Protein AF-A0A9X5CKH9-F1 (afdb_monomer)

Foldseek 3Di:
DQAWAADQQQKTKAQDDHDPVLVVLLVQQFPFPDDPNITMTGGDLNSLLSSVVVVDALVNVQVSNCRRHPDPHHPNNNCSNVVSRVVSVVD

Sequence (91 aa):
LDHVLLQADLTAVAPGPLERPLADMLGVLADVESKGGATVYRFTPASVRRALDAGRSAADLHAFLAAHSRTPVPQPLAYLVDDVARRHGHL

Radius of gyration: 12.22 Å; Cα contacts (8 Å, |Δi|>4): 138; chains: 1; bounding box: 26×22×35 Å

Mean predicted aligned error: 2.73 Å

Nearest PDB structures (foldseek):
  6trs-assembly2_B  TM=7.492E-01  e=2.836E-05  Thermochaetoides thermophila DSM 1495
  8ebt-assembly1_D  TM=8.443E-01  e=3.144E-04  Homo sapiens
  6trs-assembly1_A  TM=7.198E-01  e=3.926E-05  Thermochaetoides thermophila DSM 1495
  8byq-assembly1_3  TM=8.507E-01  e=7.320E-04  Homo sapiens
  7egb-assembly1_4  TM=7.417E-01  e=6.427E-04  Homo sapiens

InterPro domains:
  IPR032830 Helicase XPB/Ssl2, N-terminal domain [PF13625] (4-91)

Solvent-accessible surface area (backbone atoms only — not comparable to full-atom values): 4912 Å² total; per-residue (Å²): 72,81,55,30,42,48,43,73,87,32,34,34,41,24,80,55,69,55,37,65,75,61,45,56,51,46,62,42,37,18,45,79,77,42,78,63,87,40,36,32,30,36,56,43,71,64,25,42,42,49,30,40,78,72,72,46,48,60,68,54,53,51,53,50,50,58,71,28,31,82,40,73,74,32,65,61,50,55,49,50,45,52,56,42,45,57,57,64,76,73,118

Organism: NCBI:txid304899

Secondary structure (DSSP, 8-state):
---BEEETTTEEEESSPPPHHHHHHHHHHSEEEEESSSEEEE--HHHHHHHHHTT--HHHHHHHHHHTBSSPPPHHHHHHHHHHHHHHTT-

pLDDT: mean 95.61, std 5.75, range [55.91, 98.69]

Structure (mmCIF, N/CA/C/O backbone):
data_AF-A0A9X5CKH9-F1
#
_entry.id   AF-A0A9X5CKH9-F1
#
loop_
_atom_site.group_PDB
_atom_site.id
_atom_site.type_symbol
_atom_site.label_atom_id
_atom_site.label_alt_id
_atom_site.label_comp_id
_atom_site.label_asym_id
_atom_site.label_entity_id
_atom_site.label_seq_id
_atom_site.pdbx_PDB_ins_code
_atom_site.Cartn_x
_atom_site.Cartn_y
_atom_site.Cartn_z
_atom_site.occupancy
_atom_site.B_iso_or_equiv
_atom_site.auth_seq_id
_atom_site.auth_comp_id
_atom_site.auth_asym_id
_atom_site.auth_atom_id
_atom_site.pdbx_PDB_model_num
ATOM 1 N N . LEU A 1 1 ? 0.865 -0.886 -16.640 1.00 92.31 1 LEU A N 1
ATOM 2 C CA . LEU A 1 1 ? 1.346 -1.924 -15.704 1.00 92.31 1 LEU A CA 1
ATOM 3 C C . LEU A 1 1 ? 0.298 -2.118 -14.630 1.00 92.31 1 LEU A C 1
ATOM 5 O O . LEU A 1 1 ? -0.185 -1.137 -14.078 1.00 92.31 1 LEU A O 1
ATOM 9 N N . ASP A 1 2 ? -0.026 -3.366 -14.345 1.00 95.25 2 ASP A N 1
ATOM 10 C CA . ASP A 1 2 ? -0.972 -3.803 -13.317 1.00 95.25 2 ASP A CA 1
ATOM 11 C C . ASP A 1 2 ? -0.274 -4.177 -11.998 1.00 95.25 2 ASP A C 1
ATOM 13 O O . ASP A 1 2 ? -0.895 -4.733 -11.101 1.00 95.25 2 ASP A O 1
ATOM 17 N N . HIS A 1 3 ? 1.022 -3.885 -11.853 1.00 96.88 3 HIS A N 1
ATOM 18 C CA . HIS A 1 3 ? 1.789 -4.273 -10.675 1.00 96.88 3 HIS A CA 1
ATOM 19 C C . HIS A 1 3 ? 2.931 -3.308 -10.334 1.00 96.88 3 HIS A C 1
ATOM 21 O O . HIS A 1 3 ? 3.375 -2.512 -11.167 1.00 96.88 3 HIS A O 1
ATOM 27 N N . VAL A 1 4 ? 3.446 -3.451 -9.113 1.00 9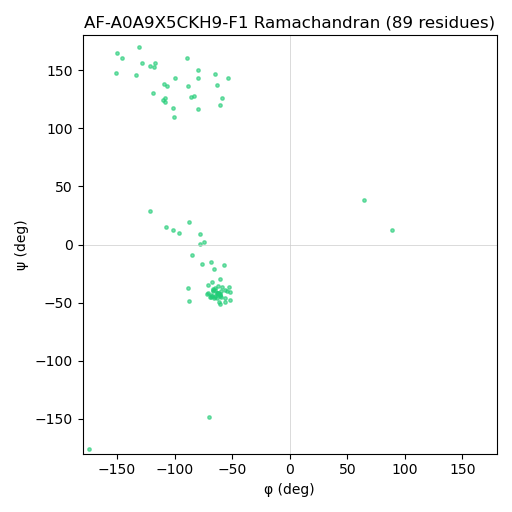7.75 4 VAL A N 1
ATOM 28 C CA . VAL A 1 4 ? 4.623 -2.771 -8.559 1.00 97.75 4 VAL A CA 1
ATOM 29 C C . VAL A 1 4 ? 5.580 -3.769 -7.897 1.00 97.75 4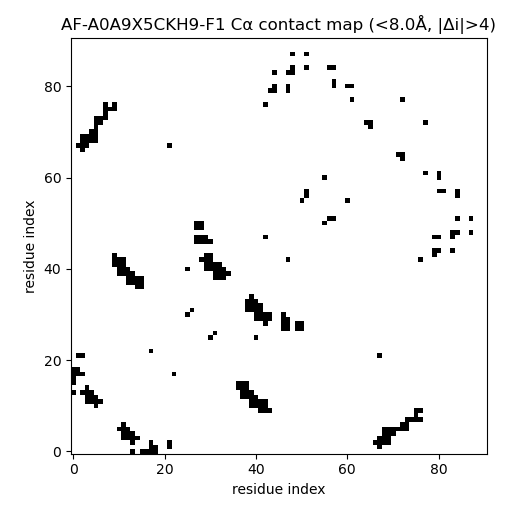 VAL A C 1
ATOM 31 O O . VAL A 1 4 ? 5.261 -4.945 -7.707 1.00 97.75 4 VAL A O 1
ATOM 34 N N . LEU A 1 5 ? 6.774 -3.296 -7.544 1.00 97.81 5 LEU A N 1
ATOM 35 C CA . LEU A 1 5 ? 7.728 -4.012 -6.698 1.00 97.81 5 LEU A CA 1
ATOM 36 C C . LEU A 1 5 ? 7.657 -3.440 -5.282 1.00 97.81 5 LEU A C 1
ATOM 38 O O . LEU A 1 5 ? 7.961 -2.263 -5.097 1.00 97.81 5 LEU A O 1
ATOM 42 N N . LEU A 1 6 ? 7.264 -4.254 -4.300 1.00 98.12 6 LEU A N 1
ATOM 43 C CA . LEU A 1 6 ? 7.236 -3.851 -2.893 1.00 98.12 6 LEU A CA 1
ATOM 44 C C . LEU A 1 6 ? 8.581 -4.130 -2.220 1.00 98.12 6 LEU A C 1
ATOM 46 O O . LEU A 1 6 ? 9.155 -5.213 -2.384 1.00 98.12 6 LEU A O 1
ATOM 50 N N . GLN A 1 7 ? 9.053 -3.165 -1.434 1.00 97.00 7 GLN A N 1
ATOM 51 C CA . GLN A 1 7 ? 10.350 -3.203 -0.761 1.00 97.00 7 GLN A CA 1
ATOM 52 C C . GLN A 1 7 ? 10.205 -3.075 0.762 1.00 97.00 7 GLN A C 1
ATOM 54 O O . GLN A 1 7 ? 9.240 -2.515 1.285 1.00 97.00 7 GLN A O 1
ATOM 59 N N . ALA A 1 8 ? 11.181 -3.616 1.496 1.00 95.88 8 ALA A N 1
ATOM 60 C CA . ALA A 1 8 ? 11.152 -3.664 2.960 1.00 95.88 8 ALA A CA 1
ATOM 61 C C . ALA A 1 8 ? 11.288 -2.287 3.638 1.00 95.88 8 ALA A C 1
ATOM 63 O O . ALA A 1 8 ? 10.964 -2.159 4.815 1.00 95.88 8 ALA A O 1
ATOM 64 N N . ASP A 1 9 ? 11.721 -1.260 2.907 1.00 97.50 9 ASP A N 1
ATOM 65 C CA . ASP A 1 9 ? 11.840 0.121 3.383 1.00 97.50 9 ASP A CA 1
ATOM 66 C C . ASP A 1 9 ? 10.538 0.931 3.215 1.00 97.50 9 ASP A C 1
ATOM 68 O O . ASP A 1 9 ? 10.556 2.162 3.243 1.00 97.50 9 ASP A O 1
ATOM 72 N N . LEU A 1 10 ? 9.401 0.240 3.064 1.00 98.31 10 LEU A N 1
ATOM 73 C CA . LEU A 1 10 ? 8.072 0.829 2.884 1.00 98.31 10 LEU A CA 1
ATOM 74 C C . LEU A 1 10 ? 7.947 1.625 1.582 1.00 98.31 10 LEU A C 1
ATOM 76 O O . LEU A 1 10 ? 7.279 2.660 1.545 1.00 98.31 10 LEU A O 1
ATOM 80 N N . THR A 1 11 ? 8.553 1.129 0.505 1.00 97.81 11 THR A N 1
ATOM 81 C CA . THR A 1 11 ? 8.374 1.695 -0.834 1.00 97.81 11 THR A CA 1
ATOM 82 C C . THR A 1 11 ? 7.748 0.712 -1.817 1.00 97.81 11 THR A C 1
ATOM 84 O O . THR A 1 11 ? 7.853 -0.511 -1.682 1.00 97.81 11 THR A O 1
ATOM 87 N N . ALA A 1 12 ? 7.064 1.276 -2.810 1.00 97.75 12 ALA A N 1
ATOM 88 C CA . ALA A 1 12 ? 6.627 0.597 -4.018 1.00 97.75 12 ALA A CA 1
ATOM 89 C C . ALA A 1 12 ? 7.273 1.268 -5.233 1.00 97.75 12 ALA A C 1
ATOM 91 O O . ALA A 1 12 ? 7.189 2.487 -5.392 1.00 97.75 12 ALA A O 1
ATOM 92 N N . VAL A 1 13 ? 7.871 0.472 -6.116 1.00 97.38 13 VAL A N 1
ATOM 93 C CA . VAL A 1 13 ? 8.462 0.961 -7.367 1.00 97.38 13 VAL A CA 1
ATOM 94 C C . VAL A 1 13 ? 7.606 0.522 -8.546 1.00 97.38 13 VAL A C 1
ATOM 96 O O . VAL A 1 13 ? 7.392 -0.671 -8.770 1.00 97.38 13 VAL A O 1
ATOM 99 N N . ALA A 1 14 ? 7.147 1.499 -9.323 1.00 96.94 14 ALA A N 1
ATOM 100 C CA . ALA A 1 14 ? 6.492 1.303 -10.605 1.00 96.94 14 ALA A CA 1
ATOM 101 C C . ALA A 1 14 ? 7.504 1.566 -11.737 1.00 96.94 14 ALA A C 1
ATOM 103 O O . ALA A 1 14 ? 7.868 2.724 -11.964 1.00 96.94 14 ALA A O 1
ATOM 104 N N . PRO A 1 15 ? 7.958 0.533 -12.474 1.00 93.31 15 PRO A N 1
ATOM 105 C CA . PRO A 1 15 ? 8.972 0.682 -13.525 1.00 93.31 15 PRO A CA 1
ATOM 106 C C . PRO A 1 15 ? 8.433 1.339 -14.809 1.00 93.31 15 PRO A C 1
ATOM 108 O O . PRO A 1 15 ? 9.146 1.463 -15.798 1.00 93.31 15 PRO A O 1
ATOM 111 N N . GLY A 1 16 ? 7.162 1.738 -14.814 1.00 94.19 16 GLY A N 1
ATOM 112 C CA . GLY A 1 16 ? 6.502 2.397 -15.928 1.00 94.19 16 GLY A CA 1
ATOM 113 C C . GLY A 1 16 ? 5.092 2.851 -15.546 1.00 94.19 16 GLY A C 1
ATOM 114 O O . GLY A 1 16 ? 4.684 2.696 -14.391 1.00 94.19 16 GLY A O 1
ATOM 115 N N . PRO A 1 17 ? 4.327 3.397 -16.506 1.00 93.81 17 PRO A N 1
ATOM 116 C CA . PRO A 1 17 ? 2.978 3.885 -16.254 1.00 93.81 17 PRO A CA 1
ATOM 117 C C . PRO A 1 17 ? 2.058 2.780 -15.721 1.00 93.81 17 PRO A C 1
ATOM 119 O O . PRO A 1 17 ? 1.914 1.708 -16.326 1.00 93.81 17 PRO A O 1
ATOM 122 N N . LEU A 1 18 ? 1.425 3.049 -14.583 1.00 95.81 18 LEU A N 1
ATOM 123 C CA . LEU A 1 18 ? 0.449 2.153 -13.975 1.00 95.81 18 LEU A CA 1
ATOM 124 C C . LEU A 1 18 ? -0.910 2.291 -14.667 1.00 95.81 18 LEU A C 1
ATOM 126 O O . LEU A 1 18 ? -1.268 3.352 -15.178 1.00 95.81 18 LEU A O 1
ATOM 130 N N . GLU A 1 19 ? -1.672 1.205 -14.683 1.00 96.94 19 GLU A N 1
ATOM 131 C CA . GLU A 1 19 ? -3.080 1.261 -15.059 1.00 96.94 19 GLU A CA 1
ATOM 132 C C . GLU A 1 19 ? -3.859 2.099 -14.045 1.00 96.94 19 GLU A C 1
ATOM 134 O O . GLU A 1 19 ? -3.538 2.103 -12.855 1.00 96.94 19 GLU A O 1
ATOM 139 N N . ARG A 1 20 ? -4.887 2.814 -14.517 1.00 95.38 20 ARG A N 1
ATOM 140 C CA . ARG A 1 20 ? -5.620 3.795 -13.700 1.00 95.38 20 ARG A CA 1
ATOM 141 C C . ARG A 1 20 ? -6.104 3.234 -12.356 1.00 95.38 20 ARG A C 1
ATOM 143 O O . ARG A 1 20 ? -5.795 3.862 -11.353 1.00 95.38 20 ARG A O 1
ATOM 150 N N . PRO A 1 21 ? -6.746 2.049 -12.280 1.00 94.88 21 PRO A N 1
ATOM 151 C CA . PRO A 1 21 ? -7.238 1.537 -10.998 1.00 94.88 21 PRO A CA 1
ATOM 152 C C . PRO A 1 21 ? -6.129 1.335 -9.954 1.00 94.88 21 PRO A C 1
ATOM 154 O O . PRO A 1 21 ? -6.307 1.662 -8.780 1.00 94.88 21 PRO A O 1
ATOM 157 N N . LEU A 1 22 ? -4.968 0.834 -10.389 1.00 96.19 22 LEU A N 1
ATOM 158 C CA . LEU A 1 22 ? -3.797 0.656 -9.534 1.00 96.19 22 LEU A CA 1
ATOM 159 C C . LEU A 1 22 ? -3.202 2.010 -9.128 1.00 96.19 22 LEU A C 1
ATOM 161 O O . LEU A 1 22 ? -2.906 2.221 -7.953 1.00 96.19 22 LEU A O 1
ATOM 165 N N . ALA A 1 23 ? -3.056 2.931 -10.084 1.00 95.81 23 ALA A N 1
ATOM 166 C CA . ALA A 1 23 ? -2.529 4.269 -9.835 1.00 95.81 23 ALA A CA 1
ATOM 167 C C . ALA A 1 23 ? -3.388 5.056 -8.832 1.00 95.81 23 ALA A C 1
ATOM 169 O O . ALA A 1 23 ? -2.839 5.678 -7.924 1.00 95.81 23 ALA A O 1
ATOM 170 N N . ASP A 1 24 ? -4.713 4.995 -8.971 1.00 95.50 24 ASP A N 1
ATOM 171 C CA . ASP A 1 24 ? -5.664 5.713 -8.121 1.00 95.50 24 ASP A CA 1
ATOM 172 C C . ASP A 1 24 ? -5.611 5.187 -6.683 1.00 95.50 24 ASP A C 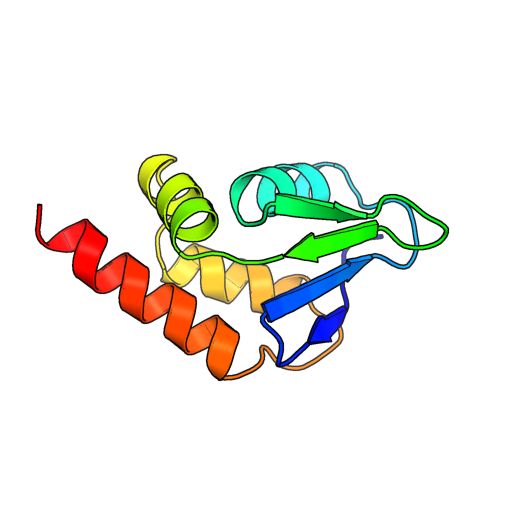1
ATOM 174 O O . ASP A 1 24 ? -5.500 5.965 -5.734 1.00 95.50 24 ASP A O 1
ATOM 178 N N . MET A 1 25 ? -5.615 3.861 -6.504 1.00 96.19 25 MET A N 1
ATOM 179 C CA . MET A 1 25 ? -5.533 3.270 -5.169 1.00 96.19 25 MET A CA 1
ATOM 180 C C . MET A 1 25 ? -4.162 3.510 -4.520 1.00 96.19 25 MET A C 1
ATOM 182 O O . MET A 1 25 ? -4.105 3.900 -3.353 1.00 96.19 25 MET A O 1
ATOM 186 N N . LEU A 1 26 ? -3.055 3.350 -5.257 1.00 96.62 26 LEU A N 1
ATOM 187 C CA . LEU A 1 26 ? -1.721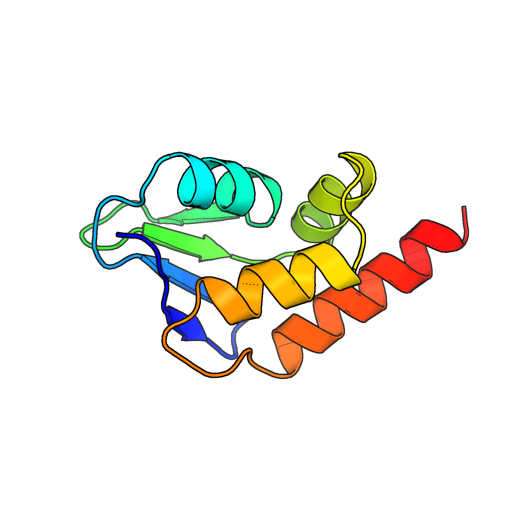 3.683 -4.738 1.00 96.62 26 LEU A CA 1
ATOM 188 C C . LEU A 1 26 ? -1.586 5.169 -4.400 1.00 96.62 26 LEU A C 1
ATOM 190 O O . LEU A 1 26 ? -0.942 5.492 -3.410 1.00 96.62 26 LEU A O 1
ATOM 194 N N . GLY A 1 27 ? -2.215 6.061 -5.168 1.00 95.62 27 GLY A N 1
ATOM 195 C CA . GLY A 1 27 ? -2.220 7.500 -4.896 1.00 95.62 27 GLY A CA 1
ATOM 196 C C . GLY A 1 27 ? -2.948 7.886 -3.605 1.00 95.62 27 GLY A C 1
ATOM 197 O O . GLY A 1 27 ? -2.680 8.947 -3.045 1.00 95.62 27 GLY A O 1
ATOM 198 N N . VAL A 1 28 ? -3.844 7.029 -3.106 1.00 97.06 28 VAL A N 1
ATOM 199 C CA . VAL A 1 28 ? -4.453 7.189 -1.779 1.00 97.06 28 VAL A CA 1
ATOM 200 C C . VAL A 1 28 ? -3.585 6.536 -0.703 1.00 97.06 28 VAL A C 1
ATOM 202 O O . VAL A 1 28 ? -3.314 7.168 0.318 1.00 97.06 28 VAL A O 1
ATOM 205 N N . LEU A 1 29 ? -3.156 5.291 -0.941 1.00 97.81 29 LEU A N 1
ATOM 206 C CA . LEU A 1 29 ? -2.485 4.417 0.029 1.00 97.81 29 LEU A CA 1
ATOM 207 C C . LEU A 1 29 ? -1.008 4.764 0.280 1.00 97.81 29 LEU A C 1
ATOM 209 O O . LEU A 1 29 ? -0.439 4.311 1.270 1.00 97.81 29 LEU A O 1
ATOM 213 N N . ALA A 1 30 ? -0.386 5.542 -0.599 1.00 98.25 30 ALA A N 1
ATOM 214 C CA . ALA A 1 30 ? 1.009 5.942 -0.510 1.00 98.25 30 ALA A CA 1
ATOM 215 C C . ALA A 1 30 ? 1.205 7.358 -1.064 1.00 98.25 30 ALA A C 1
ATOM 217 O O . ALA A 1 30 ? 0.391 7.871 -1.832 1.00 98.25 30 ALA A O 1
ATOM 218 N N . ASP A 1 31 ? 2.314 7.984 -0.691 1.00 97.69 31 ASP A N 1
ATOM 219 C CA . ASP A 1 31 ? 2.706 9.294 -1.203 1.00 97.69 31 ASP A CA 1
ATOM 220 C C . ASP A 1 31 ? 3.764 9.121 -2.304 1.00 97.69 31 ASP A C 1
ATOM 222 O O . ASP A 1 31 ? 4.614 8.234 -2.228 1.00 97.69 31 ASP A O 1
ATOM 226 N N . VAL A 1 32 ? 3.730 9.946 -3.353 1.00 96.31 32 VAL A N 1
ATOM 227 C CA . VAL A 1 32 ? 4.735 9.866 -4.426 1.00 96.31 32 VAL A CA 1
ATOM 228 C C . VAL A 1 32 ? 6.015 10.569 -3.986 1.00 96.31 32 VAL A C 1
ATOM 230 O O . VAL A 1 32 ? 6.019 11.783 -3.797 1.00 96.31 32 VAL A O 1
ATOM 233 N N . GLU A 1 33 ? 7.107 9.816 -3.879 1.00 94.00 33 GLU A N 1
ATOM 234 C CA . GLU A 1 33 ? 8.428 10.331 -3.505 1.00 94.00 33 GLU A CA 1
ATOM 235 C C . GLU A 1 33 ? 9.222 10.803 -4.733 1.00 94.00 33 GLU A C 1
ATOM 237 O O . GLU A 1 33 ? 9.902 11.826 -4.686 1.00 94.00 33 GLU A O 1
ATOM 242 N N . SER A 1 34 ? 9.103 10.096 -5.863 1.00 92.31 34 SER A N 1
ATOM 243 C CA . SER A 1 34 ? 9.770 10.453 -7.122 1.00 92.31 34 SER A CA 1
ATOM 244 C C . SER A 1 34 ? 8.972 9.989 -8.340 1.00 92.31 34 SER A C 1
ATOM 246 O O . SER A 1 34 ? 8.312 8.954 -8.296 1.00 92.31 34 SER A O 1
ATOM 248 N N . LYS A 1 35 ? 9.049 10.749 -9.441 1.00 81.94 35 LYS A N 1
ATOM 249 C CA . LYS A 1 35 ? 8.393 10.470 -10.738 1.00 81.94 35 LYS A CA 1
ATOM 250 C C . LYS A 1 35 ? 9.396 10.362 -11.899 1.00 81.94 35 LYS A C 1
ATOM 252 O O . LYS A 1 35 ? 9.075 10.738 -13.022 1.00 81.94 35 LYS A O 1
ATOM 257 N N . GLY A 1 36 ? 10.629 9.934 -11.617 1.00 82.38 36 GLY A N 1
ATOM 258 C CA . GLY A 1 36 ? 11.684 9.769 -12.625 1.00 82.38 36 GLY A CA 1
ATOM 259 C C . GLY A 1 36 ? 11.433 8.595 -13.583 1.00 82.38 36 GLY A C 1
ATOM 260 O O . GLY A 1 36 ? 10.295 8.230 -13.862 1.00 82.38 36 GLY A O 1
ATOM 261 N N . GLY A 1 37 ? 12.505 7.951 -14.063 1.00 81.69 37 GLY A N 1
ATOM 262 C CA . GLY A 1 37 ? 12.404 6.762 -14.931 1.00 81.69 37 GLY A CA 1
ATOM 263 C C . GLY A 1 37 ? 11.612 5.592 -14.323 1.00 81.69 37 GLY A C 1
ATOM 264 O O . GLY A 1 37 ? 11.137 4.728 -15.051 1.00 81.69 37 GLY A O 1
ATOM 265 N N . ALA A 1 38 ? 11.421 5.604 -13.003 1.00 91.81 38 ALA A N 1
ATOM 266 C CA . ALA A 1 38 ? 10.427 4.821 -12.287 1.00 91.81 38 ALA A CA 1
ATOM 267 C C . ALA A 1 38 ? 9.710 5.733 -11.280 1.00 91.81 38 ALA A C 1
ATOM 269 O O . ALA A 1 38 ? 10.327 6.637 -10.706 1.00 91.81 38 ALA A O 1
ATOM 270 N N . THR A 1 39 ? 8.417 5.491 -11.058 1.00 95.75 39 THR A N 1
ATOM 271 C CA . THR A 1 39 ? 7.685 6.182 -9.987 1.00 95.75 39 THR A CA 1
ATOM 272 C C . THR A 1 39 ? 7.889 5.423 -8.685 1.00 95.75 39 THR A C 1
ATOM 274 O O . THR A 1 39 ? 7.656 4.216 -8.631 1.00 95.75 39 THR A O 1
ATOM 277 N N . VAL A 1 40 ? 8.331 6.131 -7.650 1.00 97.31 40 VAL A N 1
ATOM 278 C CA . VAL A 1 40 ? 8.533 5.579 -6.309 1.00 97.31 40 VAL A CA 1
ATOM 279 C C . VAL A 1 40 ? 7.450 6.129 -5.397 1.00 97.31 40 VAL A C 1
ATOM 281 O O . VAL A 1 40 ? 7.266 7.344 -5.297 1.00 97.31 40 VAL A O 1
ATOM 284 N N . TYR A 1 41 ? 6.745 5.222 -4.737 1.00 98.06 41 TYR A N 1
ATOM 285 C CA . TYR A 1 41 ? 5.716 5.514 -3.753 1.00 98.06 41 TYR A CA 1
ATOM 286 C C . TYR A 1 41 ? 6.233 5.135 -2.367 1.00 98.06 41 TYR A C 1
ATOM 288 O O . TYR A 1 41 ? 6.833 4.072 -2.213 1.00 98.06 41 TYR A O 1
ATOM 296 N N . ARG A 1 42 ? 5.974 5.969 -1.361 1.00 98.31 42 ARG A N 1
ATOM 297 C CA . ARG A 1 42 ? 6.312 5.733 0.045 1.00 98.31 42 ARG A CA 1
ATOM 298 C C . ARG A 1 42 ? 5.038 5.485 0.838 1.00 98.31 42 ARG A C 1
ATOM 300 O O . ARG A 1 42 ? 4.141 6.328 0.864 1.00 98.31 42 ARG A O 1
ATOM 307 N N . PHE A 1 43 ? 4.982 4.355 1.530 1.00 98.69 43 PHE A N 1
ATOM 308 C CA . PHE A 1 43 ? 3.925 4.078 2.492 1.00 98.69 43 PHE A CA 1
ATOM 309 C C . PHE A 1 43 ? 4.269 4.733 3.829 1.00 98.69 43 PHE A C 1
ATOM 311 O O . PHE A 1 43 ? 5.347 4.540 4.390 1.00 98.69 43 PHE A O 1
ATOM 318 N N . THR A 1 44 ? 3.327 5.508 4.349 1.00 98.44 44 THR A N 1
ATOM 319 C CA . THR A 1 44 ? 3.427 6.202 5.637 1.00 98.44 44 THR A CA 1
ATOM 320 C C . THR A 1 44 ? 2.198 5.899 6.493 1.00 98.44 44 THR A C 1
ATOM 322 O O . THR A 1 44 ? 1.126 5.636 5.937 1.00 98.44 44 THR A O 1
ATOM 325 N N . PRO A 1 45 ? 2.277 6.001 7.835 1.00 98.44 45 PRO A N 1
ATOM 326 C CA . PRO A 1 45 ? 1.097 5.854 8.687 1.00 98.44 45 PRO A CA 1
ATOM 327 C C . PRO A 1 45 ? -0.069 6.765 8.275 1.00 98.44 45 PRO A C 1
ATOM 329 O O . PRO A 1 45 ? 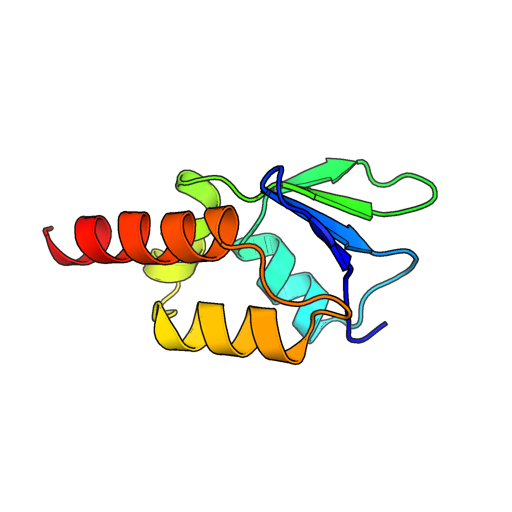-1.224 6.348 8.316 1.00 98.44 45 PRO A O 1
ATOM 332 N N . ALA A 1 46 ? 0.233 7.989 7.829 1.00 98.25 46 ALA A N 1
ATOM 333 C CA . ALA A 1 46 ? -0.765 8.952 7.373 1.00 98.25 46 ALA A CA 1
ATOM 334 C C . ALA A 1 46 ? -1.444 8.519 6.064 1.00 98.25 46 ALA A C 1
ATOM 336 O O . ALA A 1 46 ? -2.667 8.573 5.970 1.00 98.25 46 ALA A O 1
ATOM 337 N N . SER A 1 47 ? -0.677 8.054 5.073 1.00 98.44 47 SER A N 1
ATOM 338 C CA . SER A 1 47 ? -1.229 7.559 3.800 1.00 98.44 47 SER A CA 1
ATOM 33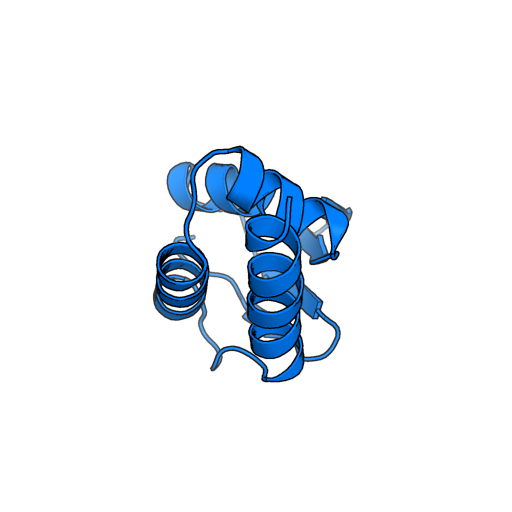9 C C . SER A 1 47 ? -2.081 6.294 3.973 1.00 98.44 47 SER A C 1
ATOM 341 O O . SER A 1 47 ? -3.168 6.195 3.407 1.00 98.44 47 SER A O 1
ATOM 343 N N . VAL A 1 48 ? -1.663 5.367 4.843 1.00 98.50 48 VAL A N 1
ATOM 344 C CA . VAL A 1 48 ? -2.458 4.178 5.178 1.00 98.50 48 VAL A CA 1
ATOM 345 C C . VAL A 1 48 ? -3.749 4.580 5.875 1.00 98.50 48 VAL A C 1
ATOM 347 O O . VAL A 1 48 ? -4.820 4.113 5.494 1.00 98.50 48 VAL A O 1
ATOM 350 N N . ARG A 1 49 ? -3.678 5.496 6.848 1.00 97.81 49 ARG A N 1
ATOM 351 C CA . ARG A 1 49 ? -4.875 5.998 7.523 1.00 97.81 49 ARG A CA 1
ATOM 352 C C . ARG A 1 49 ? -5.836 6.672 6.547 1.00 97.81 49 ARG A C 1
ATOM 354 O O . ARG A 1 49 ? -7.016 6.361 6.585 1.00 97.81 49 ARG A O 1
ATOM 361 N N . ARG A 1 50 ? -5.330 7.486 5.619 1.00 97.81 50 ARG A N 1
ATOM 362 C CA . ARG A 1 50 ? -6.128 8.113 4.555 1.00 97.81 50 ARG A CA 1
ATOM 363 C C . ARG A 1 50 ? -6.912 7.080 3.740 1.00 97.81 50 ARG A C 1
ATOM 365 O O . ARG A 1 50 ? -8.066 7.319 3.404 1.00 97.81 50 ARG A O 1
ATOM 372 N N . ALA A 1 51 ? -6.307 5.933 3.432 1.00 97.75 51 ALA A N 1
ATOM 373 C CA . ALA A 1 51 ? -6.999 4.855 2.733 1.00 97.75 51 ALA A CA 1
ATOM 374 C C . ALA A 1 51 ? -8.113 4.220 3.582 1.00 97.75 51 ALA A C 1
ATOM 376 O O . ALA A 1 51 ? -9.177 3.911 3.045 1.00 97.75 51 ALA A O 1
ATOM 377 N N . LEU A 1 52 ? -7.896 4.061 4.891 1.00 97.75 52 LEU A N 1
ATOM 378 C CA . LEU A 1 52 ? -8.920 3.570 5.819 1.00 97.75 52 LEU A CA 1
ATOM 379 C C . LEU A 1 52 ? -10.069 4.573 5.991 1.00 97.75 52 LEU A C 1
ATOM 381 O O . LEU A 1 52 ? -11.231 4.188 5.887 1.00 97.75 52 LEU A O 1
ATOM 385 N N . ASP A 1 53 ? -9.748 5.860 6.153 1.00 97.19 53 ASP A N 1
ATOM 386 C CA . ASP A 1 53 ? -10.727 6.952 6.237 1.00 97.19 53 ASP A CA 1
ATOM 387 C C . ASP A 1 53 ? -11.567 7.040 4.940 1.00 97.19 53 ASP A C 1
ATOM 389 O O . ASP A 1 53 ? -12.740 7.408 4.969 1.00 97.19 53 ASP A O 1
ATOM 393 N N . ALA A 1 54 ? -10.995 6.647 3.793 1.00 95.94 54 ALA A N 1
ATOM 394 C CA . ALA A 1 54 ? -11.687 6.528 2.505 1.00 95.94 54 ALA A CA 1
ATOM 395 C C . ALA A 1 54 ? -12.559 5.258 2.373 1.00 95.94 54 ALA A C 1
ATOM 397 O O . ALA A 1 54 ? -13.050 4.953 1.283 1.00 95.94 54 ALA A O 1
ATOM 398 N N . GLY A 1 55 ? -12.753 4.508 3.462 1.00 95.62 55 GLY A N 1
ATOM 399 C CA . GLY A 1 55 ? -13.639 3.346 3.532 1.00 95.62 55 GLY A CA 1
ATOM 400 C C . GLY A 1 55 ? -12.994 2.012 3.153 1.00 95.62 55 GLY A C 1
ATOM 401 O O . GLY A 1 55 ? -13.716 1.035 2.957 1.00 95.62 55 GLY A O 1
ATOM 402 N N . ARG A 1 56 ? -11.661 1.933 3.032 1.00 96.69 56 ARG A N 1
ATOM 403 C CA . ARG A 1 56 ? -10.969 0.643 2.855 1.00 96.69 56 ARG A CA 1
ATOM 404 C C . ARG A 1 56 ? -10.812 -0.076 4.190 1.00 96.69 56 ARG A C 1
ATOM 406 O O . ARG A 1 56 ? -10.512 0.546 5.204 1.00 96.69 56 ARG A O 1
ATOM 413 N N . SER A 1 57 ? -10.934 -1.398 4.184 1.00 97.12 57 SER A N 1
ATOM 414 C CA . SER A 1 57 ? -10.544 -2.222 5.330 1.00 97.12 57 SER A CA 1
ATOM 415 C C . SER A 1 57 ? -9.075 -2.649 5.240 1.00 97.12 57 SER A C 1
ATOM 417 O O . SER A 1 57 ? -8.492 -2.685 4.157 1.00 97.12 57 SER A O 1
ATOM 419 N N . ALA A 1 58 ? -8.473 -3.047 6.366 1.00 97.38 58 ALA A N 1
ATOM 420 C CA . ALA A 1 58 ? -7.131 -3.639 6.366 1.00 97.38 58 ALA A CA 1
ATOM 421 C C . ALA A 1 58 ? -7.042 -4.869 5.445 1.00 97.38 58 ALA A C 1
ATOM 423 O O . ALA A 1 58 ? -6.060 -5.035 4.727 1.00 97.38 58 ALA A O 1
ATOM 424 N N . ALA A 1 59 ? -8.093 -5.696 5.422 1.00 97.94 59 ALA A N 1
ATOM 425 C CA . ALA A 1 59 ? -8.175 -6.859 4.545 1.00 97.94 59 ALA A CA 1
ATOM 426 C C . ALA A 1 59 ? -8.151 -6.458 3.061 1.00 97.94 59 ALA A C 1
ATOM 428 O O . ALA A 1 59 ? -7.422 -7.075 2.285 1.00 97.94 59 ALA A O 1
ATOM 429 N N . ASP A 1 60 ? -8.867 -5.392 2.680 1.00 97.56 60 ASP A N 1
ATOM 430 C CA . ASP A 1 60 ? -8.841 -4.868 1.307 1.00 97.56 60 ASP A CA 1
ATOM 431 C C . ASP A 1 60 ? -7.446 -4.374 0.925 1.00 97.56 60 ASP A C 1
ATOM 433 O O . ASP A 1 60 ? -6.983 -4.630 -0.185 1.00 97.56 60 ASP A O 1
ATOM 437 N N . LEU A 1 61 ? -6.759 -3.684 1.843 1.00 97.94 61 LEU A N 1
ATOM 438 C CA . LEU A 1 61 ? -5.406 -3.178 1.606 1.00 97.94 61 LEU A CA 1
ATOM 439 C C . LEU A 1 61 ? -4.403 -4.324 1.423 1.00 97.94 61 LEU A C 1
ATOM 441 O O . LEU A 1 61 ? -3.616 -4.296 0.478 1.00 97.94 61 LEU A O 1
ATOM 445 N N . HIS A 1 62 ? -4.460 -5.356 2.268 1.00 98.38 62 HIS A N 1
ATOM 446 C CA . HIS A 1 62 ? -3.616 -6.547 2.120 1.00 98.38 62 HIS A CA 1
ATOM 447 C C . HIS A 1 62 ? -3.900 -7.294 0.818 1.00 98.38 62 HIS A C 1
ATOM 449 O O . HIS A 1 62 ? -2.965 -7.637 0.095 1.00 98.38 62 HIS A O 1
ATOM 455 N N . ALA A 1 63 ? -5.176 -7.506 0.484 1.00 98.06 63 ALA A N 1
ATOM 456 C CA . ALA A 1 63 ? -5.571 -8.159 -0.761 1.00 98.06 63 ALA A CA 1
ATOM 457 C C . ALA A 1 63 ? -5.095 -7.364 -1.986 1.00 98.06 63 ALA A C 1
ATOM 459 O O . ALA A 1 63 ? -4.551 -7.939 -2.927 1.00 98.06 63 ALA A O 1
ATOM 460 N N . PHE A 1 64 ? -5.236 -6.038 -1.951 1.00 97.88 64 PHE A N 1
ATOM 461 C CA . PHE A 1 64 ? -4.756 -5.149 -3.001 1.00 97.88 64 PHE A CA 1
ATOM 462 C C . PHE A 1 64 ? -3.236 -5.235 -3.182 1.00 97.88 64 PHE A C 1
ATOM 464 O O . PHE A 1 64 ? -2.772 -5.424 -4.309 1.00 97.88 64 PHE A O 1
ATOM 471 N N . LEU A 1 65 ? -2.469 -5.135 -2.090 1.00 97.81 65 LEU A N 1
ATOM 472 C CA . LEU A 1 65 ? -1.006 -5.223 -2.118 1.00 97.81 65 LEU A CA 1
ATOM 473 C C . LEU A 1 65 ? -0.534 -6.588 -2.629 1.00 97.81 65 LEU A C 1
ATOM 475 O O . LEU A 1 65 ? 0.385 -6.647 -3.441 1.00 97.81 65 LEU A O 1
ATOM 479 N N . ALA A 1 66 ? -1.176 -7.675 -2.198 1.00 97.62 66 ALA A N 1
ATOM 480 C CA . ALA A 1 66 ? -0.852 -9.022 -2.656 1.00 97.62 66 ALA A CA 1
ATOM 481 C C . ALA A 1 66 ? -1.171 -9.224 -4.146 1.00 97.62 66 ALA A C 1
ATOM 483 O O . ALA A 1 66 ? -0.389 -9.851 -4.856 1.00 97.62 66 ALA A O 1
ATOM 484 N N . ALA A 1 67 ? -2.289 -8.675 -4.630 1.00 97.69 67 ALA A N 1
ATOM 485 C CA . ALA A 1 67 ? -2.711 -8.816 -6.022 1.00 97.69 67 ALA A CA 1
ATOM 486 C C . ALA A 1 67 ? -1.832 -8.026 -7.007 1.00 97.69 67 ALA A C 1
ATOM 488 O O . ALA A 1 67 ? -1.597 -8.492 -8.118 1.00 97.69 67 ALA A O 1
ATOM 489 N N . HIS A 1 68 ? -1.334 -6.852 -6.606 1.00 97.62 68 HIS A N 1
ATOM 490 C CA . HIS A 1 68 ? -0.600 -5.940 -7.493 1.00 97.62 68 HIS A CA 1
ATOM 491 C C . HIS A 1 68 ? 0.909 -5.903 -7.205 1.00 97.62 68 HIS A C 1
ATOM 493 O O . HIS A 1 68 ? 1.601 -4.996 -7.663 1.00 97.62 68 HIS A O 1
ATOM 499 N N . SER A 1 69 ? 1.453 -6.863 -6.454 1.00 96.88 69 SER A N 1
ATOM 500 C CA . SER A 1 69 ? 2.892 -6.950 -6.198 1.00 96.88 69 SER A CA 1
ATOM 501 C C . SER A 1 69 ? 3.542 -8.097 -6.964 1.00 96.88 69 SER A C 1
ATOM 503 O O . SER A 1 69 ? 3.045 -9.220 -6.988 1.00 96.88 69 SER A O 1
ATOM 505 N N . ARG A 1 70 ? 4.709 -7.834 -7.559 1.00 96.75 70 ARG A N 1
ATOM 506 C CA . ARG A 1 70 ? 5.578 -8.878 -8.141 1.00 96.75 70 ARG A CA 1
ATOM 507 C C . ARG A 1 70 ? 6.504 -9.533 -7.123 1.00 96.75 70 ARG A C 1
ATOM 509 O O . ARG A 1 70 ? 7.166 -10.516 -7.446 1.00 96.75 70 ARG A O 1
ATOM 516 N N . THR A 1 71 ? 6.562 -8.989 -5.917 1.00 94.12 71 THR A N 1
ATOM 517 C CA . THR A 1 71 ? 7.299 -9.539 -4.780 1.00 94.12 71 THR A CA 1
ATOM 518 C C . THR A 1 71 ? 6.319 -9.901 -3.662 1.00 94.12 71 THR A C 1
ATOM 520 O O . THR A 1 71 ? 5.228 -9.330 -3.595 1.00 94.12 71 THR A O 1
ATOM 523 N N . PRO A 1 72 ? 6.658 -10.830 -2.756 1.00 95.81 72 PRO A N 1
ATOM 524 C CA . PRO A 1 72 ? 5.875 -11.006 -1.538 1.00 95.81 72 PRO A CA 1
ATOM 525 C C . PRO A 1 72 ? 5.728 -9.676 -0.789 1.00 95.81 72 PRO A C 1
ATOM 527 O O . PRO A 1 72 ? 6.672 -8.884 -0.757 1.00 95.81 72 PRO A O 1
ATOM 530 N N . VAL A 1 73 ? 4.566 -9.437 -0.174 1.00 97.88 73 VAL A N 1
ATOM 531 C CA . VAL A 1 73 ? 4.346 -8.237 0.646 1.00 97.88 73 VAL A CA 1
ATOM 532 C C . VAL A 1 73 ? 5.356 -8.242 1.803 1.00 97.88 73 VAL A C 1
ATOM 534 O O . VAL A 1 73 ? 5.358 -9.185 2.599 1.00 97.88 73 VAL A O 1
ATOM 537 N N . PRO A 1 74 ? 6.225 -7.223 1.923 1.00 98.31 74 PRO A N 1
ATOM 538 C CA . PRO A 1 74 ? 7.206 -7.173 2.995 1.00 98.31 74 PRO A CA 1
ATOM 539 C C . PRO A 1 74 ? 6.521 -7.086 4.359 1.00 98.31 74 PRO A C 1
ATOM 541 O O . PRO A 1 74 ? 5.599 -6.293 4.551 1.00 98.31 74 PRO A O 1
ATOM 544 N N . GLN A 1 75 ? 7.020 -7.846 5.335 1.00 98.00 75 GLN A N 1
ATOM 545 C CA . GLN A 1 75 ? 6.482 -7.837 6.697 1.00 98.00 75 GLN A CA 1
ATOM 546 C C . GLN A 1 75 ? 6.372 -6.425 7.310 1.00 98.00 75 GLN A C 1
ATOM 548 O O . GLN A 1 75 ? 5.340 -6.157 7.926 1.00 98.00 75 GLN A O 1
ATOM 553 N N . PRO A 1 76 ? 7.342 -5.495 7.138 1.00 98.50 76 PRO A N 1
ATOM 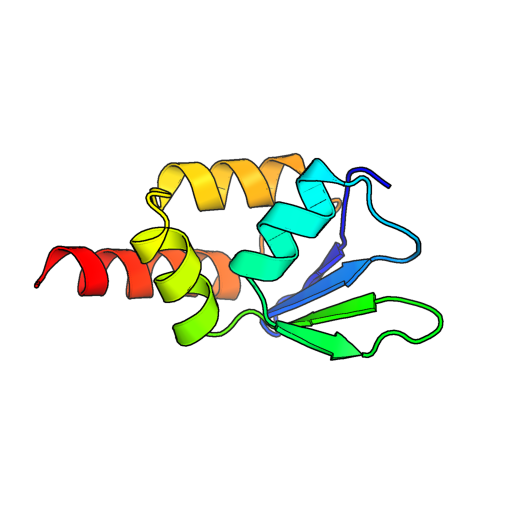554 C CA . PRO A 1 76 ? 7.197 -4.134 7.661 1.00 98.50 76 PRO A CA 1
ATOM 555 C C . PRO A 1 76 ? 5.972 -3.396 7.110 1.00 98.50 76 PRO A C 1
ATOM 557 O O . PRO A 1 76 ? 5.314 -2.664 7.847 1.00 98.50 76 PRO A O 1
ATOM 560 N N . LEU A 1 77 ? 5.637 -3.614 5.834 1.00 98.44 77 LEU A N 1
ATOM 561 C CA . LEU A 1 77 ? 4.466 -3.004 5.210 1.00 98.44 77 LEU A CA 1
ATOM 562 C C . LEU A 1 77 ? 3.172 -3.633 5.731 1.00 98.44 77 LEU A C 1
ATOM 564 O O . LEU A 1 77 ? 2.236 -2.909 6.061 1.00 98.44 77 LEU A O 1
ATOM 568 N N . ALA A 1 78 ? 3.139 -4.960 5.869 1.00 98.38 78 ALA A N 1
ATOM 569 C CA . ALA A 1 78 ? 1.990 -5.645 6.455 1.00 98.38 78 ALA A CA 1
ATOM 570 C C . ALA A 1 78 ? 1.726 -5.167 7.895 1.00 98.38 78 ALA A C 1
ATOM 572 O O . ALA A 1 78 ? 0.604 -4.802 8.239 1.00 98.38 78 ALA A O 1
ATOM 573 N N . TYR A 1 79 ? 2.789 -5.068 8.700 1.00 98.44 79 TYR A N 1
ATOM 574 C CA . TYR A 1 79 ? 2.716 -4.552 10.063 1.00 98.44 79 TYR A CA 1
ATOM 575 C C . TYR A 1 79 ? 2.207 -3.108 10.109 1.00 98.44 79 TYR A C 1
ATOM 577 O O . TYR A 1 79 ? 1.353 -2.797 10.933 1.00 98.44 79 TYR A O 1
ATOM 585 N N . LEU A 1 80 ? 2.691 -2.230 9.221 1.00 98.62 80 LEU A N 1
ATOM 586 C CA . LEU A 1 80 ? 2.216 -0.847 9.135 1.00 98.62 80 LEU A CA 1
ATOM 587 C C . LEU A 1 80 ? 0.698 -0.785 8.906 1.00 98.62 80 LEU A C 1
ATOM 589 O O . LEU A 1 80 ? 0.014 -0.015 9.581 1.00 98.62 80 LEU A O 1
ATOM 593 N N . VAL A 1 81 ? 0.177 -1.591 7.975 1.00 98.31 81 VAL A N 1
ATOM 594 C CA . VAL A 1 81 ? -1.261 -1.649 7.675 1.00 98.31 81 VAL A CA 1
ATOM 595 C C . VAL A 1 81 ? -2.056 -2.074 8.907 1.00 98.31 81 VAL A C 1
ATOM 597 O O . VAL A 1 81 ? -2.978 -1.363 9.312 1.00 98.31 81 VAL A O 1
ATOM 600 N N . ASP A 1 82 ? -1.666 -3.177 9.544 1.00 98.38 82 ASP A N 1
ATOM 601 C CA . ASP A 1 82 ? -2.364 -3.705 10.721 1.00 98.38 82 ASP A CA 1
ATOM 602 C C . ASP A 1 82 ? -2.308 -2.734 11.903 1.00 98.38 82 ASP A C 1
ATOM 604 O O . ASP A 1 82 ? -3.292 -2.511 12.610 1.00 98.38 82 ASP A O 1
ATOM 608 N N . ASP A 1 83 ? -1.152 -2.118 12.126 1.00 98.31 83 AS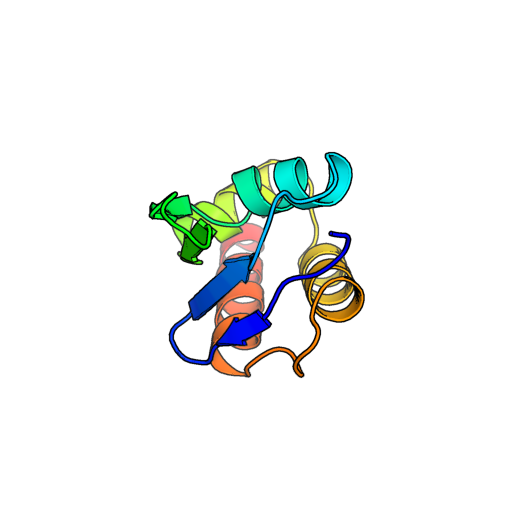P A N 1
ATOM 609 C CA . ASP A 1 83 ? -0.922 -1.206 13.235 1.00 98.31 83 ASP A CA 1
ATOM 610 C C . ASP A 1 83 ? -1.744 0.086 13.107 1.00 98.31 83 ASP A C 1
ATOM 612 O O . ASP A 1 83 ? -2.324 0.564 14.087 1.00 98.31 83 ASP A O 1
ATOM 616 N N . VAL A 1 84 ? -1.859 0.633 11.896 1.00 98.38 84 VAL A N 1
ATOM 617 C CA . VAL A 1 84 ? -2.715 1.795 11.628 1.00 98.38 84 VAL A CA 1
ATOM 618 C C . VAL A 1 84 ? -4.194 1.413 11.693 1.00 98.38 84 VAL A C 1
ATOM 620 O O . VAL A 1 84 ? -4.973 2.147 12.303 1.00 98.38 84 VAL A O 1
ATOM 623 N N . ALA A 1 85 ? -4.581 0.256 11.150 1.00 97.50 85 ALA A N 1
ATOM 624 C CA . ALA A 1 85 ? -5.962 -0.220 11.184 1.00 97.50 85 ALA A CA 1
ATOM 625 C C . ALA A 1 85 ? -6.479 -0.450 12.606 1.00 97.50 85 ALA A C 1
ATOM 627 O O . ALA A 1 85 ? -7.582 -0.008 12.935 1.00 97.50 85 ALA A O 1
ATOM 628 N N . ARG A 1 86 ? -5.661 -1.055 13.479 1.00 96.69 86 ARG A N 1
ATOM 629 C CA . ARG A 1 86 ? -5.993 -1.196 14.903 1.00 96.69 86 ARG A CA 1
ATOM 630 C C . ARG A 1 86 ? -6.279 0.161 15.538 1.00 96.69 86 ARG A C 1
ATOM 632 O O . ARG A 1 86 ? -7.314 0.321 16.170 1.00 96.69 86 ARG A O 1
ATOM 639 N N . ARG A 1 87 ? -5.409 1.160 15.338 1.00 95.75 87 ARG A N 1
ATOM 640 C CA . ARG A 1 87 ? -5.603 2.508 15.910 1.00 95.75 87 ARG A CA 1
ATOM 641 C C . ARG A 1 87 ? -6.794 3.256 15.315 1.00 95.75 87 ARG A C 1
ATOM 643 O O . ARG A 1 87 ? -7.416 4.033 16.028 1.00 95.75 87 ARG A O 1
ATOM 650 N N . HIS A 1 88 ? -7.104 3.035 14.041 1.00 94.31 88 HIS A N 1
ATOM 651 C CA . HIS A 1 88 ? -8.257 3.644 13.379 1.00 94.31 88 HIS A CA 1
ATOM 652 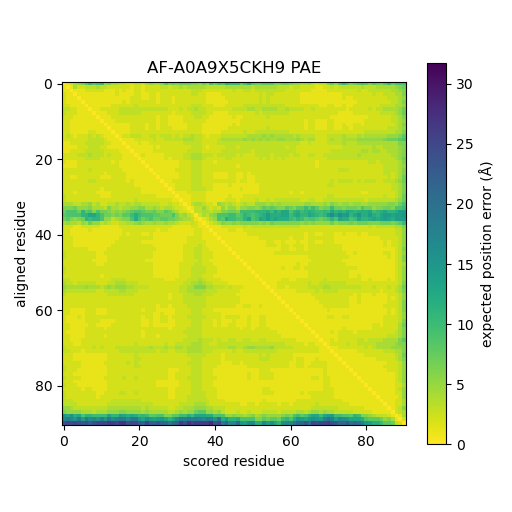C C . HIS A 1 88 ? -9.588 3.158 13.980 1.00 94.31 88 HIS A C 1
ATOM 654 O O . HIS A 1 88 ? -10.498 3.957 14.145 1.00 94.31 88 HIS A O 1
ATOM 660 N N . GLY A 1 89 ? -9.690 1.879 14.367 1.00 81.81 89 GLY A N 1
ATOM 661 C CA . GLY A 1 89 ? -10.890 1.313 15.004 1.00 81.81 89 GLY A CA 1
ATOM 662 C C . GLY A 1 89 ? -11.077 1.644 16.493 1.00 81.81 89 GLY A C 1
ATOM 663 O O . GLY A 1 89 ? -12.037 1.170 17.093 1.00 81.81 89 GLY A O 1
ATOM 664 N N . HIS A 1 90 ? -10.165 2.409 17.101 1.00 77.44 90 HIS A N 1
ATOM 665 C CA . HIS A 1 90 ? -10.214 2.805 18.517 1.00 77.44 90 HIS A CA 1
ATOM 666 C C . HIS A 1 90 ? -10.712 4.249 18.745 1.00 77.44 90 HIS A C 1
ATOM 668 O O . HIS A 1 90 ? -10.559 4.769 19.851 1.00 77.44 90 HIS A O 1
ATOM 674 N N . LEU A 1 91 ? -11.282 4.895 17.724 1.00 55.91 91 LEU A N 1
ATOM 675 C CA . LEU A 1 91 ? -11.865 6.244 17.775 1.00 55.91 91 LEU A CA 1
ATOM 676 C C . LEU A 1 91 ? -13.376 6.184 17.547 1.00 55.91 91 LEU A C 1
ATOM 678 O O . LEU A 1 91 ? -14.075 6.986 18.201 1.00 55.91 91 LEU A O 1
#